Protein AF-A0A7S1B004-F1 (afdb_monomer_lite)

Structure (mmCIF, N/CA/C/O backbone):
data_AF-A0A7S1B004-F1
#
_entry.id   AF-A0A7S1B004-F1
#
loop_
_atom_site.group_PDB
_atom_site.id
_atom_site.type_symbol
_atom_site.label_atom_id
_atom_site.label_alt_id
_atom_site.label_comp_id
_atom_site.label_asym_id
_atom_site.label_entity_id
_atom_site.label_seq_id
_atom_site.pdbx_PDB_ins_code
_atom_site.Cartn_x
_atom_site.Cartn_y
_atom_site.Cartn_z
_atom_site.occupancy
_atom_site.B_iso_or_equiv
_atom_site.auth_seq_id
_atom_site.auth_comp_id
_atom_site.auth_asym_id
_atom_site.auth_atom_id
_atom_site.pdbx_PDB_model_num
ATOM 1 N N . MET A 1 1 ? 10.774 4.608 25.530 1.00 56.19 1 MET A N 1
ATOM 2 C CA . MET A 1 1 ? 10.437 3.894 24.285 1.00 56.19 1 MET A CA 1
ATOM 3 C C . MET A 1 1 ? 9.063 4.377 23.864 1.00 56.19 1 MET A C 1
ATOM 5 O O . MET A 1 1 ? 8.137 4.218 24.648 1.00 56.19 1 MET A O 1
ATOM 9 N N . TYR A 1 2 ? 8.956 5.070 22.732 1.00 72.31 2 TYR A N 1
ATOM 10 C CA . TYR A 1 2 ? 7.667 5.492 22.181 1.00 72.31 2 TYR A CA 1
ATOM 11 C C . TYR A 1 2 ? 7.219 4.395 21.221 1.00 72.31 2 TYR A C 1
ATOM 13 O O . TYR A 1 2 ? 7.900 4.170 20.230 1.00 72.31 2 TYR A O 1
ATOM 21 N N . MET A 1 3 ? 6.150 3.681 21.570 1.00 83.50 3 MET A N 1
ATOM 22 C CA . MET A 1 3 ? 5.529 2.699 20.683 1.00 83.50 3 MET A CA 1
ATOM 23 C C . MET A 1 3 ? 4.481 3.427 19.843 1.00 83.50 3 MET A C 1
ATOM 25 O O . MET A 1 3 ? 3.607 4.103 20.402 1.00 83.50 3 MET A O 1
ATOM 29 N N . ALA A 1 4 ? 4.598 3.343 18.523 1.00 91.06 4 ALA A N 1
ATOM 30 C CA . ALA A 1 4 ? 3.637 3.953 17.613 1.00 91.06 4 ALA A CA 1
ATOM 31 C C . ALA A 1 4 ? 2.336 3.140 17.597 1.00 91.06 4 ALA A C 1
ATOM 33 O O . ALA A 1 4 ? 2.327 1.945 17.883 1.00 91.06 4 ALA A O 1
ATOM 34 N N . VAL A 1 5 ? 1.218 3.787 17.275 1.00 92.12 5 VAL A N 1
ATOM 35 C CA . VAL A 1 5 ? -0.088 3.112 17.262 1.00 92.12 5 VAL A CA 1
ATOM 36 C C . VAL A 1 5 ? -0.140 2.032 16.176 1.00 92.12 5 VAL A C 1
ATOM 38 O O . VAL A 1 5 ? -0.746 0.983 16.385 1.00 92.12 5 VAL A O 1
ATOM 41 N N . GLU A 1 6 ? 0.570 2.233 15.058 1.00 93.00 6 GLU A N 1
ATOM 42 C CA . GLU A 1 6 ? 0.761 1.223 14.012 1.00 93.00 6 GLU A CA 1
ATOM 43 C C . GLU A 1 6 ? 1.332 -0.088 14.571 1.00 93.00 6 GLU A C 1
ATOM 45 O O . GLU A 1 6 ? 0.865 -1.164 14.201 1.00 93.00 6 GLU A O 1
ATOM 50 N N . GLU A 1 7 ? 2.295 -0.006 15.496 1.00 93.38 7 GLU A N 1
ATOM 51 C CA . GLU A 1 7 ? 2.986 -1.169 16.071 1.00 93.38 7 GLU A CA 1
ATOM 52 C C . GLU A 1 7 ? 2.073 -2.029 16.954 1.00 93.38 7 GLU A C 1
ATOM 54 O O . GLU A 1 7 ? 2.428 -3.157 17.291 1.00 93.38 7 GLU A O 1
ATOM 59 N N . VAL A 1 8 ? 0.890 -1.520 17.310 1.00 95.88 8 VAL A N 1
ATOM 60 C CA . VAL A 1 8 ? -0.128 -2.256 18.070 1.00 95.88 8 VAL A CA 1
ATOM 61 C C . VAL A 1 8 ? -1.301 -2.661 17.190 1.00 95.88 8 VAL A C 1
ATOM 63 O O . VAL A 1 8 ? -1.758 -3.802 17.267 1.00 95.88 8 VAL A O 1
ATOM 66 N N . LEU A 1 9 ? -1.776 -1.758 16.329 1.00 96.56 9 LEU A N 1
ATOM 67 C CA . LEU A 1 9 ? -2.915 -2.045 15.461 1.00 96.56 9 LEU A CA 1
ATOM 68 C C . LEU A 1 9 ? -2.578 -3.090 14.401 1.00 96.56 9 LEU A C 1
ATOM 70 O O . LEU A 1 9 ? -3.427 -3.923 14.102 1.00 96.56 9 LEU A O 1
ATOM 74 N N . GLU A 1 10 ? -1.360 -3.093 13.851 1.00 96.56 10 GLU A N 1
ATOM 75 C CA . GLU A 1 10 ? -1.002 -4.083 12.837 1.00 96.56 10 GLU A CA 1
ATOM 76 C C . GLU A 1 10 ? -1.021 -5.518 13.378 1.00 96.56 10 GLU A C 1
ATOM 78 O O . GLU A 1 10 ? -1.773 -6.330 12.833 1.00 96.56 10 GLU A O 1
ATOM 83 N N . PRO A 1 11 ? -0.314 -5.851 14.475 1.00 97.12 11 PRO A N 1
ATOM 84 C CA . PRO A 1 11 ? -0.398 -7.186 15.057 1.00 97.12 11 PRO A CA 1
ATOM 85 C C . PRO A 1 11 ? -1.818 -7.585 15.469 1.00 97.12 11 PRO A C 1
ATOM 87 O O . PRO A 1 11 ? -2.188 -8.741 15.283 1.00 97.12 11 PRO A O 1
ATOM 90 N N . ALA A 1 12 ? -2.618 -6.649 15.995 1.00 97.69 12 ALA A N 1
ATOM 91 C CA . ALA A 1 12 ? -3.995 -6.920 16.407 1.00 97.69 12 ALA A CA 1
ATOM 92 C C . ALA A 1 12 ? -4.919 -7.212 15.213 1.00 97.69 12 ALA A C 1
ATOM 94 O O . ALA A 1 12 ? -5.720 -8.140 15.250 1.00 97.69 12 ALA A O 1
ATOM 95 N N . VAL A 1 13 ? -4.790 -6.472 14.109 1.00 97.81 13 VAL A N 1
ATOM 96 C CA . VAL A 1 13 ? -5.560 -6.773 12.894 1.00 97.81 13 VAL A CA 1
ATOM 97 C C . VAL A 1 13 ? -5.127 -8.119 12.306 1.00 97.81 13 VAL A C 1
ATOM 99 O O . VAL A 1 13 ? -5.979 -8.910 11.910 1.00 97.81 13 VAL A O 1
ATOM 102 N N . LEU A 1 14 ? -3.826 -8.425 12.293 1.00 97.38 14 LEU A N 1
ATOM 103 C CA . LEU A 1 14 ? -3.318 -9.705 11.789 1.00 97.38 14 LEU A CA 1
ATOM 104 C C . LEU A 1 14 ? -3.754 -10.897 12.657 1.00 97.38 14 LEU A C 1
ATOM 106 O O . LEU A 1 14 ? -4.139 -11.929 12.112 1.00 97.38 14 LEU A O 1
ATOM 110 N N . SER A 1 15 ? -3.750 -10.769 13.989 1.00 97.44 15 SER A N 1
ATOM 111 C CA . SER A 1 15 ? -4.206 -11.838 14.895 1.00 97.44 15 SER A CA 1
ATOM 112 C C . SER A 1 15 ? -5.696 -12.152 14.729 1.00 97.44 15 SER A C 1
ATOM 114 O O . SER A 1 15 ? -6.112 -13.293 14.933 1.00 97.44 15 SER A O 1
ATOM 116 N N . LEU A 1 16 ? -6.482 -11.162 14.299 1.00 97.38 16 LEU A N 1
ATOM 117 C CA . LEU A 1 16 ? -7.904 -11.285 13.985 1.00 97.38 16 LEU A CA 1
ATOM 118 C C . LEU A 1 16 ? -8.178 -11.774 12.547 1.00 97.38 16 LEU A C 1
ATOM 120 O O . LEU A 1 16 ? -9.338 -11.875 12.155 1.00 97.38 16 LEU A O 1
ATOM 124 N N . GLY A 1 17 ? -7.143 -12.110 11.765 1.00 97.12 17 GLY A N 1
ATOM 125 C CA . GLY A 1 17 ? -7.275 -12.623 10.392 1.00 97.12 17 GLY A CA 1
ATOM 126 C C . GLY A 1 17 ? -7.308 -11.546 9.304 1.00 97.12 17 GLY A C 1
ATOM 127 O O . GLY A 1 17 ? -7.690 -11.820 8.164 1.00 97.12 17 GLY A O 1
ATOM 128 N N . GLY A 1 18 ? -6.888 -10.325 9.641 1.00 97.12 18 GLY A N 1
ATOM 129 C CA . GLY A 1 18 ? -6.859 -9.163 8.756 1.00 97.12 18 GLY A CA 1
ATOM 130 C C . GLY A 1 18 ? -5.891 -9.245 7.576 1.00 97.12 18 GLY A C 1
ATOM 131 O O . GLY A 1 18 ? -5.851 -8.326 6.762 1.00 97.12 18 GLY A O 1
ATOM 132 N N . ASP A 1 19 ? -5.090 -10.306 7.479 1.00 95.81 19 ASP A N 1
ATOM 133 C CA . ASP A 1 19 ? -4.278 -10.645 6.306 1.00 95.81 19 ASP A CA 1
ATOM 134 C C . ASP A 1 19 ? -5.087 -11.355 5.208 1.00 95.81 19 ASP A C 1
ATOM 136 O O . ASP A 1 19 ? -4.672 -11.364 4.047 1.00 95.81 19 ASP A O 1
ATOM 140 N N . ARG A 1 20 ? -6.230 -11.955 5.566 1.00 94.56 20 ARG A N 1
ATOM 141 C CA . ARG A 1 20 ? -7.060 -12.782 4.674 1.00 94.56 20 ARG A CA 1
ATOM 142 C C . ARG A 1 20 ? -8.441 -12.196 4.439 1.00 94.56 20 ARG A C 1
ATOM 144 O O . ARG A 1 20 ? -8.943 -12.290 3.323 1.00 94.56 20 ARG A O 1
ATOM 151 N N . ASP A 1 21 ? -9.042 -11.615 5.472 1.00 97.25 21 ASP A N 1
ATOM 152 C CA . ASP A 1 21 ? -10.394 -11.062 5.422 1.00 97.25 21 ASP A CA 1
ATOM 153 C C . ASP A 1 21 ? -10.475 -9.739 6.197 1.00 97.25 21 ASP A C 1
ATOM 155 O O . ASP A 1 21 ? -9.523 -9.314 6.846 1.00 97.25 21 ASP A O 1
ATOM 159 N N . TYR A 1 22 ? -11.605 -9.050 6.103 1.00 98.00 22 TYR A N 1
ATOM 160 C CA . TYR A 1 22 ? -11.868 -7.844 6.868 1.00 98.00 22 TYR A CA 1
ATOM 161 C C . TYR A 1 22 ? -12.194 -8.151 8.328 1.00 98.00 22 TYR A C 1
ATOM 163 O O . TYR A 1 22 ? -13.019 -9.004 8.647 1.00 98.00 22 TYR A O 1
ATOM 171 N N . VAL A 1 23 ? -11.617 -7.344 9.212 1.00 98.00 23 VAL A N 1
ATOM 172 C CA . VAL A 1 23 ? -11.832 -7.362 10.657 1.00 98.00 23 VAL A CA 1
ATOM 173 C C . VAL A 1 23 ? -12.671 -6.153 11.047 1.00 98.00 23 VAL A C 1
ATOM 175 O O . VAL A 1 23 ? -12.382 -5.031 10.631 1.00 98.00 23 VAL A O 1
ATOM 178 N N . SER A 1 24 ? -13.719 -6.351 11.846 1.00 97.94 24 SER A N 1
ATOM 179 C CA . SER A 1 24 ? -14.547 -5.236 12.314 1.00 97.94 24 SER A CA 1
ATOM 180 C C . SER A 1 24 ? -13.781 -4.343 13.294 1.00 97.94 24 SER A C 1
ATOM 182 O O . SER A 1 24 ? -13.032 -4.827 14.145 1.00 97.94 24 SER A O 1
ATOM 184 N N . LEU A 1 25 ? -14.015 -3.029 13.233 1.00 97.00 25 LEU A N 1
ATOM 185 C CA . LEU A 1 25 ? -13.450 -2.096 14.211 1.00 97.00 25 LEU A CA 1
ATOM 186 C C . LEU A 1 25 ? -13.916 -2.427 15.635 1.00 97.00 25 LEU A C 1
ATOM 188 O O . LEU A 1 25 ? -13.141 -2.301 16.575 1.00 97.00 25 LEU A O 1
ATOM 192 N N . ALA A 1 26 ? -15.140 -2.940 15.794 1.00 96.88 26 ALA A N 1
ATOM 193 C CA . ALA A 1 26 ? -15.644 -3.406 17.084 1.00 96.88 26 ALA A CA 1
ATOM 194 C C . ALA A 1 26 ? -14.743 -4.491 17.702 1.00 96.88 26 ALA A C 1
ATOM 196 O O . ALA A 1 26 ? -14.392 -4.388 18.876 1.00 96.88 26 ALA A O 1
ATOM 197 N N . ALA A 1 27 ? -14.308 -5.484 16.915 1.00 97.31 27 ALA A N 1
ATOM 198 C CA . ALA A 1 27 ? -13.377 -6.511 17.386 1.00 97.31 27 ALA A CA 1
ATOM 199 C C . ALA A 1 27 ? -12.018 -5.912 17.785 1.00 97.31 27 ALA A C 1
ATOM 201 O O . ALA A 1 27 ? -11.446 -6.299 18.799 1.00 97.31 27 ALA A O 1
ATOM 202 N N . LEU A 1 28 ? -11.538 -4.918 17.034 1.00 96.19 28 LEU A N 1
ATOM 203 C CA . LEU A 1 28 ? -10.272 -4.244 17.316 1.00 96.19 28 LEU A CA 1
ATOM 204 C C . LEU A 1 28 ? -10.321 -3.420 18.614 1.00 96.19 28 LEU A C 1
ATOM 206 O O . LEU A 1 28 ? -9.355 -3.399 19.369 1.00 96.19 28 LEU A O 1
ATOM 210 N N . THR A 1 29 ? -11.456 -2.778 18.911 1.00 96.12 29 THR A N 1
ATOM 211 C CA . THR A 1 29 ? -11.628 -1.973 20.138 1.00 96.12 29 THR A CA 1
ATOM 212 C C . THR A 1 29 ? -11.679 -2.798 21.421 1.00 96.12 29 THR A C 1
ATOM 214 O O . THR A 1 29 ? -11.452 -2.250 22.496 1.00 96.12 29 THR A O 1
ATOM 217 N N . VAL A 1 30 ? -11.968 -4.098 21.324 1.00 96.75 30 VAL A N 1
ATOM 218 C CA . VAL A 1 30 ? -11.973 -5.021 22.470 1.00 96.75 30 VAL A CA 1
ATOM 219 C C . VAL A 1 30 ? -10.730 -5.907 22.519 1.00 96.75 30 VAL A C 1
ATOM 221 O O . VAL A 1 30 ? -10.597 -6.711 23.441 1.00 96.75 30 VAL A O 1
ATOM 224 N N . ASP A 1 31 ? -9.807 -5.764 21.562 1.00 97.62 31 ASP A N 1
ATOM 225 C CA . ASP A 1 31 ? -8.524 -6.457 21.612 1.00 97.62 31 ASP A CA 1
ATOM 226 C C . ASP A 1 31 ? -7.726 -5.999 22.842 1.00 97.62 31 ASP A C 1
ATOM 228 O O . ASP A 1 31 ? -7.573 -4.803 23.117 1.00 97.62 31 ASP A O 1
ATOM 232 N N . THR A 1 32 ? -7.208 -6.969 23.598 1.00 96.69 32 THR A N 1
ATOM 233 C CA . THR A 1 32 ? -6.507 -6.722 24.862 1.00 96.69 32 THR A CA 1
ATOM 234 C C . THR A 1 32 ? -5.264 -5.857 24.665 1.00 96.69 32 THR A C 1
ATOM 236 O O . THR A 1 32 ? -5.003 -4.974 25.482 1.00 96.69 32 THR A O 1
ATOM 239 N N . ASN A 1 33 ? -4.498 -6.068 23.591 1.00 95.81 33 ASN A N 1
ATOM 240 C CA . ASN A 1 33 ? -3.264 -5.319 23.354 1.00 95.81 33 ASN A CA 1
ATOM 241 C C . ASN A 1 33 ? -3.571 -3.877 22.953 1.00 95.81 33 ASN A C 1
ATOM 243 O O . ASN A 1 33 ? -2.927 -2.955 23.457 1.00 95.81 33 ASN A O 1
ATOM 247 N N . VAL A 1 34 ? -4.595 -3.672 22.118 1.00 96.75 34 VAL A N 1
ATOM 248 C CA . VAL A 1 34 ? -5.076 -2.330 21.762 1.00 96.75 34 VAL A CA 1
ATOM 249 C C . VAL A 1 34 ? -5.565 -1.601 23.016 1.00 96.75 34 VAL A C 1
ATOM 251 O O . VAL A 1 34 ? -5.102 -0.498 23.305 1.00 96.75 34 VAL A O 1
ATOM 254 N N . CYS A 1 35 ? -6.411 -2.235 23.835 1.00 96.44 35 CYS A N 1
ATOM 255 C CA . CYS A 1 35 ? -6.880 -1.665 25.102 1.00 96.44 35 CYS A CA 1
ATOM 256 C C . CYS A 1 35 ? -5.725 -1.245 26.022 1.00 96.44 35 CYS A C 1
ATOM 258 O O . CYS A 1 35 ? -5.687 -0.106 26.498 1.00 96.44 35 CYS A O 1
ATOM 260 N N . LEU A 1 36 ? -4.765 -2.147 26.253 1.00 95.69 36 LEU A N 1
ATOM 261 C CA . LEU A 1 36 ? -3.616 -1.886 27.120 1.00 95.69 36 LEU A CA 1
ATOM 262 C C . LEU A 1 36 ? -2.723 -0.769 26.574 1.00 95.69 36 LEU A C 1
ATOM 264 O O . LEU A 1 36 ? -2.199 0.018 27.362 1.00 95.69 36 LEU A O 1
ATOM 268 N N . TYR A 1 37 ? -2.565 -0.657 25.255 1.00 95.88 37 TYR A N 1
ATOM 269 C CA . TYR A 1 37 ? -1.806 0.428 24.637 1.00 95.88 37 TYR A CA 1
ATOM 270 C C . TYR A 1 37 ? -2.445 1.796 24.900 1.00 95.88 37 TYR A C 1
ATOM 272 O O . TYR A 1 37 ? -1.777 2.710 25.392 1.00 95.88 37 TYR A O 1
ATOM 280 N N . P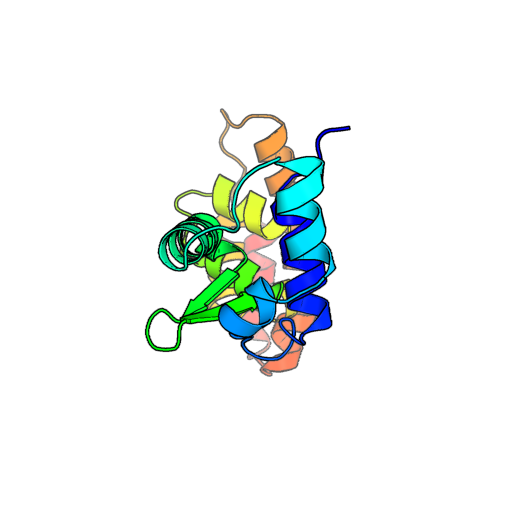HE A 1 38 ? -3.750 1.935 24.653 1.00 96.06 38 PHE A N 1
ATOM 281 C CA . PHE A 1 38 ? -4.456 3.196 24.895 1.00 96.06 38 PHE A CA 1
ATOM 282 C C . PHE A 1 38 ? -4.423 3.599 26.374 1.00 96.06 38 PHE A C 1
ATOM 284 O O . PHE A 1 38 ? -4.127 4.753 26.700 1.00 96.06 38 PHE A O 1
ATOM 291 N N . GLN A 1 39 ? -4.640 2.635 27.271 1.00 95.38 39 GLN A N 1
ATOM 292 C CA . GLN A 1 39 ? -4.669 2.875 28.714 1.00 95.38 39 GLN A CA 1
ATOM 293 C C . GLN A 1 39 ? -3.282 3.182 29.294 1.00 95.38 39 GLN A C 1
ATOM 295 O O . GLN A 1 39 ? -3.129 4.150 30.039 1.00 95.38 39 GLN A O 1
ATOM 300 N N . ASN A 1 40 ? -2.264 2.387 28.952 1.00 94.69 40 ASN A N 1
ATOM 301 C CA . ASN A 1 40 ? -0.969 2.438 29.635 1.00 94.69 40 ASN A CA 1
ATOM 302 C C . ASN A 1 40 ? 0.072 3.286 28.900 1.00 94.69 40 ASN A C 1
ATOM 304 O O . ASN A 1 40 ? 0.887 3.941 29.553 1.00 94.69 40 ASN A O 1
ATOM 308 N N . VAL A 1 41 ? 0.057 3.279 27.562 1.00 93.12 41 VAL A N 1
ATOM 309 C CA . VAL A 1 41 ? 1.047 3.995 26.742 1.00 93.12 41 VAL A CA 1
ATOM 310 C C . VAL A 1 41 ? 0.546 5.392 26.405 1.00 93.12 41 VAL A C 1
ATOM 312 O O . VAL A 1 41 ? 1.208 6.373 26.743 1.00 93.12 41 VAL A O 1
ATOM 315 N N . LEU A 1 42 ? -0.636 5.505 25.791 1.00 92.94 42 LEU A N 1
ATOM 316 C CA . LEU A 1 42 ? -1.193 6.812 25.424 1.00 92.94 42 LEU A CA 1
ATOM 317 C C . LEU A 1 42 ? -1.830 7.548 26.606 1.00 92.94 42 LEU A C 1
ATOM 319 O O . LEU A 1 42 ? -1.951 8.772 26.547 1.00 92.94 42 LEU A O 1
ATOM 323 N N . LYS A 1 43 ? -2.229 6.823 27.662 1.00 94.44 43 LYS A N 1
ATOM 324 C CA . LYS A 1 43 ? -2.988 7.351 28.810 1.00 94.44 43 LYS A CA 1
ATOM 325 C C . LYS A 1 43 ? -4.217 8.150 28.366 1.00 94.44 43 LYS A C 1
ATOM 327 O O . LYS A 1 43 ? -4.518 9.213 28.911 1.00 94.44 43 LYS A O 1
ATOM 332 N N . LYS A 1 44 ? -4.902 7.652 27.337 1.00 94.44 44 LYS A N 1
ATOM 333 C CA . LYS A 1 44 ? -6.088 8.264 26.730 1.00 94.44 44 LYS A CA 1
ATOM 334 C C . LYS A 1 44 ? -7.222 7.251 26.670 1.00 94.44 44 LYS A C 1
ATOM 336 O O . LYS A 1 44 ? -6.998 6.044 26.737 1.00 94.44 44 LYS A O 1
ATOM 341 N N . ALA A 1 45 ? -8.443 7.762 26.537 1.00 94.88 45 ALA A N 1
ATOM 342 C CA . ALA A 1 45 ? -9.577 6.922 26.183 1.00 94.88 45 ALA A CA 1
ATOM 343 C C . ALA A 1 45 ? -9.316 6.222 24.840 1.00 94.88 45 ALA A C 1
ATOM 345 O O . ALA A 1 45 ? -8.566 6.737 24.004 1.00 94.88 45 ALA A O 1
ATOM 346 N N . MET A 1 46 ? -9.944 5.058 24.655 1.00 96.81 46 MET A N 1
ATOM 347 C CA . MET A 1 46 ? -9.987 4.396 23.355 1.00 96.81 46 MET A CA 1
ATOM 348 C C . MET A 1 46 ? -10.521 5.380 22.313 1.00 96.81 46 MET A C 1
ATOM 350 O O . MET A 1 46 ? -11.442 6.148 22.597 1.00 96.81 46 MET A O 1
ATOM 354 N N . TRP A 1 47 ? -9.925 5.349 21.128 1.00 96.94 47 TRP A N 1
ATOM 355 C CA . TRP A 1 47 ? -10.405 6.101 19.978 1.00 96.94 47 TRP A CA 1
ATOM 356 C C . TRP A 1 47 ? -11.879 5.832 19.689 1.00 96.94 47 TRP A C 1
ATOM 358 O O . TRP A 1 47 ? -12.359 4.703 19.827 1.00 96.94 47 TRP A O 1
ATOM 368 N N . ALA A 1 48 ? -12.584 6.882 19.271 1.00 95.75 48 ALA A N 1
ATOM 369 C CA . ALA A 1 48 ? -13.925 6.731 18.738 1.00 95.75 48 ALA A CA 1
ATOM 370 C C . ALA A 1 48 ? -13.856 6.063 17.347 1.00 95.75 48 ALA A C 1
ATOM 372 O O . ALA A 1 48 ? -12.793 6.066 16.712 1.00 95.75 48 ALA A O 1
ATOM 373 N N . PRO A 1 49 ? -14.954 5.476 16.840 1.00 94.06 49 PRO A N 1
ATOM 374 C CA . PRO A 1 49 ? -14.972 4.876 15.504 1.00 94.06 49 PRO A CA 1
ATOM 375 C C . PRO A 1 49 ? -14.455 5.811 14.395 1.00 94.06 49 PRO A C 1
ATOM 377 O O . PRO A 1 49 ? -13.759 5.362 13.485 1.00 94.06 49 PRO A O 1
ATOM 380 N N . GLU A 1 50 ? -14.720 7.113 14.502 1.00 96.25 50 GLU A N 1
ATOM 381 C CA . GLU A 1 50 ? -14.310 8.143 13.539 1.00 96.25 50 GLU A CA 1
ATOM 382 C C . GLU A 1 50 ? -12.787 8.374 13.536 1.00 96.25 50 GLU A C 1
ATOM 384 O O . GLU A 1 50 ? -12.188 8.641 12.488 1.00 96.25 50 GLU A O 1
ATOM 389 N N . ASP A 1 51 ? -12.139 8.227 14.695 1.00 97.06 51 ASP A N 1
ATOM 390 C CA . ASP A 1 51 ? -10.683 8.324 14.821 1.00 97.06 51 ASP A CA 1
ATOM 391 C C . ASP A 1 51 ? -10.007 7.120 14.143 1.00 97.06 51 ASP A C 1
ATOM 393 O O . ASP A 1 51 ? -9.038 7.283 13.397 1.00 97.06 51 ASP A O 1
ATOM 397 N N . PHE A 1 52 ? -10.553 5.910 14.337 1.00 96.81 52 PHE A N 1
ATOM 398 C CA . PHE A 1 52 ? -10.088 4.706 13.637 1.00 96.81 52 PHE A CA 1
ATOM 399 C C . PHE A 1 52 ? -10.269 4.826 12.125 1.00 96.81 52 PHE A C 1
ATOM 401 O O . PHE A 1 52 ? -9.345 4.518 11.371 1.00 96.81 52 PHE A O 1
ATOM 408 N N . GLN A 1 53 ? -11.430 5.307 11.677 1.00 96.00 53 GLN A N 1
ATOM 409 C CA . GLN A 1 53 ? -11.680 5.583 10.266 1.00 96.00 53 GLN A CA 1
ATOM 410 C C . GLN A 1 53 ? -10.614 6.524 9.696 1.00 96.00 53 GLN A C 1
ATOM 412 O O . GLN A 1 53 ? -9.936 6.173 8.731 1.00 96.00 53 GLN A O 1
ATOM 417 N N . THR A 1 54 ? -10.406 7.678 10.334 1.00 97.44 54 THR A N 1
ATOM 418 C CA . THR A 1 54 ? -9.420 8.676 9.894 1.00 97.44 54 THR A CA 1
ATOM 419 C C . THR A 1 54 ? -8.011 8.076 9.831 1.00 97.44 54 THR A C 1
ATOM 421 O O . THR A 1 54 ? -7.253 8.309 8.880 1.00 97.44 54 THR A O 1
ATOM 424 N N . PHE A 1 55 ? -7.649 7.256 10.821 1.00 97.19 55 PHE A N 1
ATOM 425 C CA . PHE A 1 55 ? -6.362 6.570 10.865 1.00 97.19 55 PHE A CA 1
ATOM 426 C C . PHE A 1 55 ? -6.156 5.615 9.678 1.00 97.19 55 PHE A C 1
ATOM 428 O O . PHE A 1 55 ? -5.096 5.658 9.043 1.00 97.19 55 PHE A O 1
ATOM 435 N N . PHE A 1 56 ? -7.144 4.774 9.361 1.00 97.56 56 PHE A N 1
ATOM 436 C CA . PHE A 1 56 ? -7.019 3.789 8.285 1.00 97.56 56 PHE A CA 1
ATOM 437 C C . PHE A 1 56 ? -7.162 4.411 6.892 1.00 97.56 56 PHE A C 1
ATOM 439 O O . PHE A 1 56 ? -6.407 4.054 5.987 1.00 97.56 56 PHE A O 1
ATOM 446 N N . GLU A 1 57 ? -8.055 5.386 6.714 1.00 95.56 57 GLU A N 1
ATOM 447 C CA . GLU A 1 57 ? -8.232 6.096 5.440 1.00 95.56 57 GLU A CA 1
ATOM 448 C C . GLU A 1 57 ? -6.982 6.891 5.047 1.00 95.56 57 GLU A C 1
ATOM 450 O O . GLU A 1 57 ? -6.535 6.828 3.895 1.00 95.56 57 GLU A O 1
ATOM 455 N N . SER A 1 58 ? -6.353 7.571 6.013 1.00 95.69 58 SER A N 1
ATOM 456 C CA . SER A 1 58 ? -5.096 8.298 5.777 1.00 95.69 58 SER A CA 1
ATOM 457 C C . SER A 1 58 ? -3.928 7.384 5.381 1.00 95.69 58 SER A C 1
ATOM 459 O O . SER A 1 58 ? -2.936 7.864 4.837 1.00 95.69 58 SER A O 1
ATOM 461 N N . ARG A 1 59 ? -4.054 6.064 5.584 1.00 95.00 59 ARG A N 1
ATOM 462 C CA . ARG A 1 59 ? -3.053 5.039 5.236 1.00 95.00 59 ARG A CA 1
ATOM 463 C C . ARG A 1 59 ? -3.590 4.016 4.233 1.00 95.00 59 ARG A C 1
ATOM 465 O O . ARG A 1 59 ? -3.230 2.839 4.269 1.00 95.00 59 ARG A O 1
ATOM 472 N N . SER A 1 60 ? -4.411 4.473 3.290 1.00 93.94 60 SER A N 1
ATOM 473 C CA . SER A 1 60 ? -5.006 3.650 2.221 1.00 93.94 60 SER A CA 1
ATOM 474 C C . SER A 1 60 ? -4.000 2.912 1.319 1.00 93.94 60 SER A C 1
ATOM 476 O O . SER A 1 60 ? -4.383 2.044 0.533 1.00 93.94 60 SER A O 1
ATOM 478 N N . HIS A 1 61 ? -2.702 3.238 1.394 1.00 91.19 61 HIS A N 1
ATOM 479 C CA . HIS A 1 61 ? -1.651 2.468 0.725 1.00 91.19 61 HIS A CA 1
ATOM 480 C C . HIS A 1 61 ? -1.405 1.111 1.378 1.00 91.19 61 HIS A C 1
ATOM 482 O O . HIS A 1 61 ? -1.107 0.157 0.670 1.0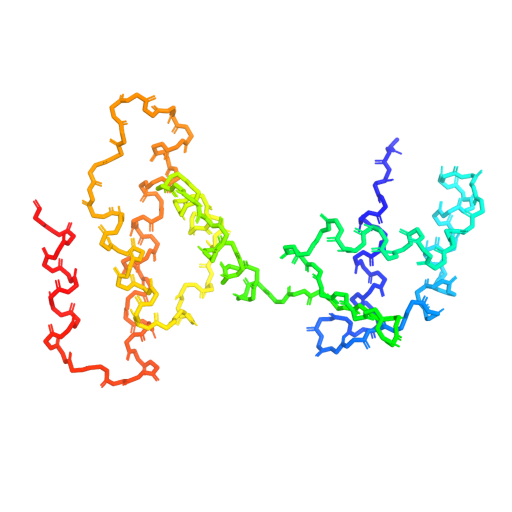0 91.19 61 HIS A O 1
ATOM 488 N N . GLU A 1 62 ? -1.556 1.025 2.696 1.00 94.56 62 GLU A N 1
ATOM 489 C CA . GLU A 1 62 ? -1.314 -0.175 3.500 1.00 94.56 62 GLU A CA 1
ATOM 490 C C . GLU A 1 62 ? -2.599 -0.872 3.930 1.00 94.56 62 GLU A C 1
ATOM 492 O O . GLU A 1 62 ? -2.627 -2.096 4.064 1.00 94.56 62 GLU A O 1
ATOM 497 N N . TRP A 1 63 ? -3.649 -0.092 4.152 1.00 97.00 63 TRP A N 1
ATOM 498 C CA . TRP A 1 63 ? -4.902 -0.554 4.721 1.00 97.00 63 TRP A CA 1
ATOM 499 C C . TRP A 1 63 ? -6.022 -0.465 3.700 1.00 97.00 63 TRP A C 1
ATOM 501 O O . TRP A 1 63 ? -6.042 0.401 2.822 1.00 97.00 63 TRP A O 1
ATOM 511 N N . ASP A 1 64 ? -6.956 -1.397 3.801 1.00 97.25 64 ASP A N 1
ATOM 512 C CA . ASP A 1 64 ? -8.202 -1.348 3.060 1.00 97.25 64 ASP A CA 1
ATOM 513 C C . ASP A 1 64 ? -9.345 -1.213 4.057 1.00 97.25 64 ASP A C 1
ATOM 515 O O . ASP A 1 64 ? -9.666 -2.163 4.772 1.00 97.25 64 ASP A O 1
ATOM 519 N N . TYR A 1 65 ? -9.888 -0.001 4.153 1.00 97.88 65 TYR A N 1
ATOM 520 C CA . TYR A 1 65 ? -10.971 0.339 5.063 1.00 97.88 65 TYR A CA 1
ATOM 521 C C . TYR A 1 65 ? -12.301 0.351 4.312 1.00 97.88 65 TYR A C 1
ATOM 523 O O . TYR A 1 65 ? -12.429 0.995 3.272 1.00 97.88 65 TYR A O 1
ATOM 531 N N . ASP A 1 66 ? -13.286 -0.361 4.851 1.00 97.69 66 ASP A N 1
ATOM 532 C CA . ASP A 1 66 ? -14.655 -0.400 4.352 1.00 97.69 66 ASP A CA 1
ATOM 533 C C . ASP A 1 66 ? -15.552 0.435 5.285 1.00 97.69 66 ASP A C 1
ATOM 535 O O . ASP A 1 66 ? -15.940 -0.047 6.359 1.00 97.69 66 ASP A O 1
ATOM 539 N N . PRO A 1 67 ? -15.893 1.680 4.892 1.00 96.56 67 PRO A N 1
ATOM 540 C CA . PRO A 1 67 ? -16.679 2.585 5.724 1.00 96.56 67 PRO A CA 1
ATOM 541 C C . PRO A 1 67 ? -18.128 2.125 5.907 1.00 96.56 67 PRO A C 1
ATOM 543 O O . PRO A 1 67 ? -18.757 2.507 6.888 1.00 96.56 67 PRO A O 1
ATOM 546 N N . GLN A 1 68 ? -18.677 1.304 5.003 1.00 97.31 68 GLN A N 1
ATOM 547 C CA . GLN A 1 68 ? -20.072 0.855 5.100 1.00 97.31 68 GLN A CA 1
ATOM 548 C C . GLN A 1 68 ? -20.266 -0.150 6.234 1.00 97.31 68 GLN A C 1
ATOM 550 O O . GLN A 1 68 ? -21.311 -0.166 6.881 1.00 97.31 68 GLN A O 1
ATOM 555 N N . HIS A 1 69 ? -19.252 -0.979 6.476 1.00 97.44 69 HIS A N 1
ATOM 556 C CA . HIS A 1 69 ? -19.302 -2.050 7.470 1.00 97.44 69 HIS A CA 1
ATOM 557 C C . HIS A 1 69 ? -18.368 -1.806 8.663 1.00 97.44 69 HIS A C 1
ATOM 559 O O . HIS A 1 69 ? -18.246 -2.686 9.513 1.00 97.44 69 HIS A O 1
ATOM 565 N N . ALA A 1 70 ? -17.700 -0.645 8.719 1.00 97.25 70 ALA A N 1
ATOM 566 C CA . ALA A 1 70 ? -16.717 -0.283 9.741 1.00 97.25 70 ALA A CA 1
ATOM 567 C C . ALA A 1 70 ? -15.708 -1.416 9.993 1.00 97.25 70 ALA A C 1
ATOM 569 O O . ALA A 1 70 ? -15.572 -1.937 11.105 1.00 97.25 70 ALA A O 1
ATOM 570 N N . ARG A 1 71 ? -15.032 -1.848 8.926 1.00 98.12 71 ARG A N 1
ATOM 571 C CA . ARG A 1 71 ? -14.086 -2.970 8.961 1.00 98.12 71 ARG A CA 1
ATOM 572 C C . ARG A 1 71 ? -12.837 -2.669 8.150 1.00 98.12 71 ARG A C 1
ATOM 574 O O . ARG A 1 71 ? -12.861 -1.855 7.231 1.00 98.12 71 ARG A O 1
ATOM 581 N N . VAL A 1 72 ? -11.741 -3.327 8.493 1.00 98.25 72 VAL A N 1
ATOM 582 C CA . VAL A 1 72 ? -10.421 -3.076 7.918 1.00 98.25 72 VAL A CA 1
ATOM 583 C C . VAL A 1 72 ? -9.675 -4.379 7.668 1.00 98.25 72 VAL A C 1
ATOM 585 O O . VAL A 1 72 ? -9.823 -5.340 8.417 1.00 98.25 72 VAL A O 1
ATOM 588 N N . ARG A 1 73 ? -8.841 -4.408 6.631 1.00 97.94 73 ARG A N 1
ATOM 589 C CA . ARG A 1 73 ? -7.832 -5.455 6.424 1.00 97.94 73 ARG A CA 1
ATOM 590 C C . ARG A 1 73 ? -6.498 -4.846 6.019 1.00 97.94 73 ARG A 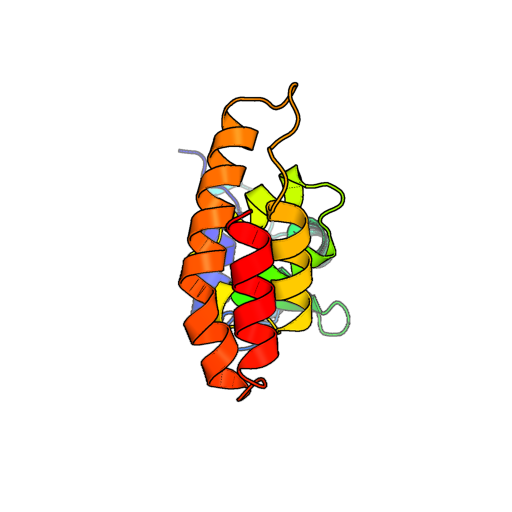C 1
ATOM 592 O O . ARG A 1 73 ? -6.456 -3.748 5.453 1.00 97.94 73 ARG A O 1
ATOM 599 N N . LYS A 1 74 ? -5.404 -5.569 6.259 1.00 97.38 74 LYS A N 1
ATOM 600 C CA . LYS A 1 74 ? -4.100 -5.210 5.698 1.00 97.38 74 LYS A CA 1
ATOM 601 C C . LYS A 1 74 ? -4.108 -5.581 4.217 1.00 97.38 74 LYS A C 1
ATOM 603 O O . LYS A 1 74 ? -4.451 -6.700 3.840 1.00 97.38 74 LYS A O 1
ATOM 608 N N . ARG A 1 75 ? -3.722 -4.643 3.353 1.00 96.44 75 ARG A N 1
ATOM 609 C CA . ARG A 1 75 ? -3.522 -4.934 1.929 1.00 96.44 75 ARG A CA 1
ATOM 610 C C . ARG A 1 75 ? -2.343 -5.882 1.782 1.00 96.44 75 ARG A C 1
ATOM 612 O O . ARG A 1 75 ? -1.292 -5.662 2.386 1.00 96.44 75 ARG A O 1
ATOM 619 N N . SER A 1 76 ? -2.483 -6.888 0.928 1.00 95.06 76 SER A N 1
ATOM 620 C CA . SER A 1 76 ? -1.356 -7.740 0.551 1.00 95.06 76 SER A CA 1
ATOM 621 C C . SER A 1 76 ? -0.258 -6.905 -0.113 1.00 95.06 76 SER A C 1
ATOM 623 O O . SER A 1 76 ? -0.536 -5.886 -0.749 1.00 95.06 76 SER A O 1
ATOM 625 N N . ARG A 1 77 ? 1.003 -7.346 -0.039 1.00 93.94 77 ARG A N 1
ATOM 626 C CA . ARG A 1 77 ? 2.116 -6.640 -0.698 1.00 93.94 77 ARG A CA 1
ATOM 627 C C . ARG A 1 77 ? 1.865 -6.416 -2.195 1.00 93.94 77 ARG A C 1
ATOM 629 O O . ARG A 1 77 ? 2.184 -5.353 -2.720 1.00 93.94 77 ARG A O 1
ATOM 636 N N . ARG A 1 78 ? 1.210 -7.371 -2.866 1.00 93.69 78 ARG A N 1
ATOM 637 C CA . ARG A 1 78 ? 0.783 -7.245 -4.269 1.00 93.69 78 ARG A CA 1
ATOM 638 C C . ARG A 1 78 ? -0.173 -6.068 -4.479 1.00 93.69 78 ARG A C 1
ATOM 640 O O . ARG A 1 78 ? -0.007 -5.303 -5.425 1.00 93.69 78 ARG A O 1
ATOM 647 N N . GLU A 1 79 ? -1.180 -5.923 -3.622 1.00 94.44 79 GLU A N 1
ATOM 648 C CA . GLU A 1 79 ? -2.130 -4.806 -3.687 1.00 94.44 79 GLU A CA 1
ATOM 649 C C . GLU A 1 79 ? -1.465 -3.470 -3.358 1.00 94.44 79 GLU A C 1
ATOM 651 O O . GLU A 1 79 ? -1.775 -2.466 -4.001 1.00 94.44 79 GLU A O 1
ATOM 656 N N . GLN A 1 80 ? -0.536 -3.462 -2.396 1.00 95.06 80 GLN A N 1
ATOM 657 C CA . GLN A 1 80 ? 0.261 -2.283 -2.056 1.00 95.06 80 GLN A CA 1
ATOM 658 C C . GLN A 1 80 ? 1.082 -1.827 -3.269 1.00 95.06 80 GLN A C 1
ATOM 660 O O . GLN A 1 80 ? 0.968 -0.671 -3.670 1.00 95.06 80 GLN A O 1
ATOM 665 N N . LEU A 1 81 ? 1.821 -2.737 -3.921 1.00 95.69 81 LEU A N 1
ATOM 666 C CA . LEU A 1 81 ? 2.595 -2.434 -5.129 1.00 95.69 81 LEU A CA 1
ATOM 667 C C . LEU A 1 81 ? 1.702 -1.878 -6.246 1.00 95.69 81 LEU A C 1
ATOM 669 O O . LEU A 1 81 ? 1.997 -0.819 -6.796 1.00 95.69 81 LEU A O 1
ATOM 673 N N . LYS A 1 82 ? 0.578 -2.541 -6.549 1.00 93.12 82 LYS A N 1
ATOM 674 C CA . LYS A 1 82 ? -0.373 -2.061 -7.568 1.00 93.12 82 LYS A CA 1
ATOM 675 C C . LYS A 1 82 ? -0.915 -0.667 -7.244 1.00 93.12 82 LYS A C 1
ATOM 677 O O . LYS A 1 82 ? -1.011 0.180 -8.130 1.00 93.12 82 LYS A O 1
ATOM 682 N N . SER A 1 83 ? -1.256 -0.411 -5.981 1.00 92.50 83 SER A N 1
ATOM 683 C CA . SER A 1 83 ? -1.731 0.900 -5.523 1.00 92.50 83 SER A CA 1
ATOM 684 C C . SER A 1 83 ? -0.646 1.977 -5.633 1.00 92.50 83 SER A C 1
ATOM 686 O O . SER A 1 83 ? -0.929 3.104 -6.045 1.00 92.50 83 SER A O 1
ATOM 688 N N . SER A 1 84 ? 0.603 1.639 -5.306 1.00 94.75 84 SER A N 1
ATOM 689 C CA . SER A 1 84 ? 1.754 2.533 -5.457 1.00 94.75 84 SER A CA 1
ATOM 690 C C . SER A 1 84 ? 2.019 2.869 -6.922 1.00 94.75 84 SER A C 1
ATOM 692 O O . SER A 1 84 ? 2.059 4.048 -7.256 1.00 94.75 84 SER A O 1
ATOM 694 N N . LEU A 1 85 ? 2.064 1.875 -7.815 1.00 95.44 85 LEU A N 1
ATOM 695 C CA . LEU A 1 85 ? 2.243 2.099 -9.256 1.00 95.44 85 LEU A CA 1
ATOM 696 C C . LEU A 1 85 ? 1.107 2.939 -9.861 1.00 95.44 85 LEU A C 1
ATOM 698 O O . LEU A 1 85 ? 1.362 3.855 -10.634 1.00 95.44 85 LEU A O 1
ATOM 702 N N . LYS A 1 86 ? -0.150 2.707 -9.459 1.00 93.44 86 LYS A N 1
ATOM 703 C CA . LYS A 1 86 ? -1.299 3.504 -9.930 1.00 93.44 86 LYS A CA 1
ATOM 704 C C . LYS A 1 86 ? -1.245 4.970 -9.472 1.00 93.44 86 LYS A C 1
ATOM 706 O O . LYS A 1 86 ? -1.789 5.861 -10.134 1.00 93.44 86 LYS A O 1
ATOM 711 N N . ARG A 1 87 ? -0.656 5.234 -8.304 1.00 92.25 87 ARG A N 1
ATOM 712 C CA . ARG A 1 87 ? -0.540 6.585 -7.729 1.00 92.25 87 ARG A CA 1
ATOM 713 C C . ARG A 1 87 ? 0.747 7.296 -8.109 1.00 92.25 87 ARG A C 1
ATOM 715 O O . ARG A 1 87 ? 0.775 8.514 -7.981 1.00 92.25 87 ARG A O 1
ATOM 722 N N . ALA A 1 88 ? 1.747 6.574 -8.600 1.00 95.62 88 ALA A N 1
ATOM 723 C CA . ALA A 1 88 ? 2.973 7.156 -9.109 1.00 95.62 88 ALA A CA 1
ATOM 724 C C . ALA A 1 88 ? 2.659 8.230 -10.164 1.00 95.62 88 ALA A C 1
ATOM 726 O O . ALA A 1 88 ? 1.766 8.062 -11.005 1.00 95.62 88 ALA A O 1
ATOM 727 N N . ARG A 1 89 ? 3.336 9.376 -10.065 1.00 94.44 89 ARG A N 1
ATOM 728 C CA . ARG A 1 89 ? 3.198 10.502 -11.006 1.00 94.44 89 ARG A CA 1
ATOM 729 C C . ARG A 1 89 ? 4.511 10.839 -11.692 1.00 94.44 89 ARG A C 1
ATOM 731 O O . ARG A 1 89 ? 4.505 11.575 -12.672 1.00 94.44 89 ARG A O 1
ATOM 738 N N . SER A 1 90 ? 5.609 10.289 -11.193 1.00 94.00 90 SER A N 1
ATOM 739 C CA . SER A 1 90 ? 6.945 10.480 -11.724 1.00 94.00 90 SER A CA 1
ATOM 740 C C . SER A 1 90 ? 7.672 9.151 -11.905 1.00 94.00 90 SER A C 1
ATOM 742 O O . SER A 1 90 ? 7.317 8.123 -11.322 1.00 94.00 90 SER A O 1
ATOM 744 N N . VAL A 1 91 ? 8.740 9.197 -12.697 1.00 93.81 91 VAL A N 1
ATOM 745 C CA . VAL A 1 91 ? 9.676 8.083 -12.869 1.00 93.81 91 VAL A CA 1
ATOM 746 C C . VAL A 1 91 ? 10.315 7.690 -11.531 1.00 93.81 91 VAL A C 1
ATOM 748 O O . VAL A 1 91 ? 10.470 6.504 -11.250 1.00 93.81 91 VAL A O 1
ATOM 751 N N . ALA A 1 92 ? 10.614 8.672 -10.675 1.00 94.19 92 ALA A N 1
ATOM 752 C CA . ALA A 1 92 ? 11.147 8.439 -9.336 1.00 94.19 92 ALA A CA 1
ATOM 753 C C . ALA A 1 92 ? 10.157 7.664 -8.448 1.00 94.19 92 ALA A C 1
ATOM 755 O O . ALA A 1 92 ? 10.562 6.723 -7.769 1.00 94.19 92 ALA A O 1
ATOM 756 N N . ASP A 1 93 ? 8.858 7.983 -8.509 1.00 95.25 93 ASP A N 1
ATOM 757 C CA . ASP A 1 93 ? 7.826 7.247 -7.764 1.00 95.25 93 ASP A CA 1
ATOM 758 C C . ASP A 1 93 ? 7.719 5.790 -8.233 1.00 95.25 93 ASP A C 1
ATOM 760 O O . ASP A 1 93 ? 7.572 4.879 -7.416 1.00 95.25 93 ASP A O 1
ATOM 764 N N . ILE A 1 94 ? 7.795 5.563 -9.550 1.00 96.31 94 ILE A N 1
ATOM 765 C CA . ILE A 1 94 ? 7.777 4.216 -10.139 1.00 96.31 94 ILE A CA 1
ATOM 766 C C . ILE A 1 94 ? 9.006 3.439 -9.671 1.00 96.31 94 ILE A C 1
ATOM 768 O O . ILE A 1 94 ? 8.867 2.332 -9.151 1.00 96.31 94 ILE A O 1
ATOM 772 N N . ALA A 1 95 ? 10.195 4.032 -9.797 1.00 96.06 95 ALA A N 1
ATOM 773 C CA . ALA A 1 95 ? 11.443 3.426 -9.356 1.00 96.06 95 ALA A CA 1
ATOM 774 C C . ALA A 1 95 ? 11.407 3.086 -7.860 1.00 96.06 95 ALA A C 1
ATOM 776 O O . ALA A 1 95 ? 11.740 1.968 -7.482 1.00 96.06 95 ALA A O 1
ATOM 777 N N . ALA A 1 96 ? 10.926 3.993 -7.008 1.00 96.12 96 ALA A N 1
ATOM 778 C CA . ALA A 1 96 ? 10.791 3.748 -5.575 1.00 96.12 96 ALA A CA 1
ATOM 779 C C . ALA A 1 96 ? 9.783 2.627 -5.262 1.00 96.12 96 ALA A C 1
ATOM 781 O O . ALA A 1 96 ? 10.066 1.758 -4.438 1.00 96.12 96 ALA A O 1
ATOM 782 N N . ALA A 1 97 ? 8.629 2.598 -5.937 1.00 96.56 97 ALA A N 1
ATOM 783 C CA . ALA A 1 97 ? 7.618 1.558 -5.740 1.00 96.56 97 ALA A CA 1
ATOM 784 C C . ALA A 1 97 ? 8.131 0.164 -6.140 1.00 96.56 97 ALA A C 1
ATOM 786 O O . ALA A 1 97 ? 7.891 -0.815 -5.433 1.00 96.56 97 ALA A O 1
ATOM 787 N N . VAL A 1 98 ? 8.853 0.078 -7.258 1.00 96.81 98 VAL A N 1
ATOM 788 C CA . VAL A 1 98 ? 9.453 -1.165 -7.755 1.00 96.81 98 VAL A CA 1
ATOM 789 C C . VAL A 1 98 ? 10.643 -1.584 -6.889 1.00 96.81 98 VAL A C 1
ATOM 791 O O . VAL A 1 98 ? 10.716 -2.741 -6.480 1.00 96.81 98 VAL A O 1
ATOM 794 N N . SER A 1 99 ? 11.543 -0.660 -6.552 1.00 96.19 99 SER A N 1
ATOM 795 C CA . SER A 1 99 ? 12.676 -0.890 -5.644 1.00 96.19 99 SER A CA 1
ATOM 796 C C . SER A 1 99 ? 12.200 -1.381 -4.269 1.00 96.19 99 SER A C 1
ATOM 798 O O . SER A 1 99 ? 12.741 -2.328 -3.709 1.00 96.19 99 SER A O 1
ATOM 800 N N . GLY A 1 100 ? 11.096 -0.845 -3.745 1.00 94.25 100 GLY A N 1
ATOM 801 C CA . GLY A 1 100 ? 10.502 -1.307 -2.486 1.00 94.25 100 GLY A CA 1
ATOM 802 C C . GLY A 1 100 ? 9.851 -2.697 -2.540 1.00 94.25 100 GLY A C 1
ATOM 803 O O . GLY A 1 100 ? 9.496 -3.243 -1.495 1.00 94.25 100 GLY A O 1
ATOM 804 N N . SER A 1 101 ? 9.674 -3.276 -3.730 1.00 94.12 101 SER A N 1
ATOM 805 C CA . SER A 1 101 ? 9.092 -4.610 -3.895 1.00 94.12 101 SER A CA 1
ATOM 806 C C . SER A 1 101 ? 10.144 -5.717 -3.783 1.00 94.12 101 SER A C 1
ATOM 808 O O . SER A 1 101 ? 11.335 -5.510 -4.041 1.00 94.12 101 SER A O 1
ATOM 810 N N . VAL A 1 102 ? 9.699 -6.908 -3.380 1.00 89.12 102 VAL A N 1
ATOM 811 C CA . VAL A 1 102 ? 10.554 -8.084 -3.184 1.00 89.12 102 VAL A CA 1
ATOM 812 C C . VAL A 1 102 ? 10.194 -9.165 -4.196 1.00 89.12 102 VAL A C 1
ATOM 814 O O . VAL A 1 102 ? 11.005 -9.508 -5.048 1.00 89.12 102 VAL A O 1
ATOM 817 N N . ASN A 1 103 ? 8.964 -9.681 -4.132 1.00 91.38 103 ASN A N 1
ATOM 818 C CA . ASN A 1 103 ? 8.497 -10.810 -4.951 1.00 91.38 103 ASN A CA 1
ATOM 819 C C . ASN A 1 103 ? 7.198 -10.501 -5.710 1.00 91.38 103 ASN A C 1
ATOM 821 O O . ASN A 1 103 ? 6.692 -11.332 -6.469 1.00 91.38 103 ASN A O 1
ATOM 825 N N . GLU A 1 104 ? 6.639 -9.314 -5.488 1.00 94.62 104 GLU A N 1
ATOM 826 C CA . GLU A 1 104 ? 5.321 -8.906 -5.960 1.00 94.62 104 GLU A CA 1
ATOM 827 C C . GLU A 1 104 ? 5.306 -8.596 -7.459 1.00 94.62 104 GLU A C 1
ATOM 829 O O . GLU A 1 104 ? 4.260 -8.737 -8.093 1.00 94.62 104 GLU A O 1
ATOM 834 N N . LEU A 1 105 ? 6.461 -8.221 -8.027 1.00 93.19 105 LEU A N 1
ATOM 835 C CA . LEU A 1 105 ? 6.613 -7.883 -9.447 1.00 93.19 105 LEU A CA 1
ATOM 836 C C . LEU A 1 105 ? 6.206 -9.032 -10.363 1.00 93.19 105 LEU A C 1
ATOM 838 O O . LEU A 1 105 ? 5.590 -8.800 -11.395 1.00 93.19 105 LEU A O 1
ATOM 842 N N . GLY A 1 106 ? 6.475 -10.271 -9.945 1.00 91.75 106 GLY A N 1
ATOM 843 C CA . GLY A 1 106 ? 6.092 -11.467 -10.693 1.00 91.75 106 GLY A CA 1
ATOM 844 C C . GLY A 1 106 ? 4.583 -11.645 -10.878 1.00 91.75 106 GLY A C 1
ATOM 845 O O . GLY A 1 106 ? 4.183 -12.488 -11.661 1.00 91.75 106 GLY A O 1
ATOM 846 N N . PHE A 1 107 ? 3.758 -10.878 -10.157 1.00 90.88 107 PHE A N 1
ATOM 847 C CA . PHE A 1 107 ? 2.297 -10.935 -10.225 1.00 90.88 107 PHE A CA 1
ATOM 848 C C . PHE A 1 107 ? 1.671 -9.681 -10.862 1.00 90.88 107 PHE A C 1
ATOM 850 O O . PHE A 1 107 ? 0.454 -9.446 -10.715 1.00 90.88 107 PHE A O 1
ATOM 857 N N . LEU A 1 108 ? 2.495 -8.825 -11.474 1.00 91.12 108 LEU A N 1
ATOM 858 C CA . LEU A 1 108 ? 2.025 -7.722 -12.303 1.00 91.12 108 LEU A CA 1
ATOM 859 C C . LEU A 1 108 ? 1.415 -8.271 -13.591 1.00 91.12 108 LEU A C 1
ATOM 861 O O . LEU A 1 108 ? 1.847 -9.289 -14.122 1.00 91.12 108 LEU A O 1
ATOM 865 N N . ASP A 1 109 ? 0.389 -7.593 -14.090 1.00 89.06 109 ASP A N 1
ATOM 866 C CA . ASP A 1 109 ? -0.079 -7.833 -15.448 1.00 89.06 109 ASP A CA 1
ATOM 867 C C . ASP A 1 109 ? 0.966 -7.357 -16.468 1.00 89.06 109 ASP A C 1
ATOM 869 O O . ASP A 1 109 ? 1.720 -6.416 -16.214 1.00 89.06 109 ASP A O 1
ATOM 873 N N . VAL A 1 110 ? 0.998 -8.031 -17.621 1.00 87.44 110 VAL A N 1
ATOM 874 C CA . VAL A 1 110 ? 1.971 -7.779 -18.695 1.00 87.44 110 VAL A CA 1
ATOM 875 C C . VAL A 1 110 ? 1.940 -6.319 -19.145 1.00 87.44 110 VAL A C 1
ATOM 877 O O . VAL A 1 110 ? 2.997 -5.730 -19.334 1.00 87.44 110 VAL A O 1
ATOM 880 N N . ASP A 1 111 ? 0.752 -5.719 -19.253 1.00 89.06 111 ASP A N 1
ATOM 881 C CA . ASP A 1 111 ? 0.604 -4.329 -19.694 1.00 89.06 111 ASP A CA 1
ATOM 882 C C . ASP A 1 111 ? 1.221 -3.349 -18.675 1.00 89.06 111 ASP A C 1
ATOM 884 O O . ASP A 1 111 ? 1.949 -2.430 -19.050 1.00 89.06 111 ASP A O 1
ATOM 888 N N . THR A 1 112 ? 1.008 -3.574 -17.372 1.00 91.69 112 THR A N 1
ATOM 889 C CA . THR A 1 112 ? 1.666 -2.795 -16.311 1.00 91.69 112 THR A CA 1
ATOM 890 C C . THR A 1 112 ? 3.179 -3.013 -16.310 1.00 91.69 112 THR A C 1
ATOM 892 O O . THR A 1 112 ? 3.930 -2.053 -16.146 1.00 91.69 112 THR A O 1
ATOM 895 N N . ALA A 1 113 ? 3.645 -4.249 -16.499 1.00 90.75 113 ALA A N 1
ATOM 896 C CA . ALA A 1 113 ? 5.073 -4.555 -16.554 1.00 90.75 113 ALA A CA 1
ATOM 897 C C . ALA A 1 113 ? 5.766 -3.875 -17.746 1.00 90.75 113 ALA A C 1
ATOM 899 O O . ALA A 1 113 ? 6.831 -3.289 -17.568 1.00 90.75 113 ALA A O 1
ATOM 900 N N . GLU A 1 114 ? 5.145 -3.886 -18.928 1.00 89.31 114 GLU A N 1
ATOM 901 C CA . GLU A 1 114 ? 5.615 -3.153 -20.109 1.00 89.31 114 GLU A CA 1
ATOM 902 C C . GLU A 1 114 ? 5.673 -1.649 -19.862 1.00 89.31 114 GLU A C 1
ATOM 904 O O . GLU A 1 114 ? 6.687 -1.023 -20.157 1.00 89.31 114 GLU A O 1
ATOM 909 N N . ALA A 1 115 ? 4.622 -1.064 -19.281 1.00 91.81 115 ALA A N 1
ATOM 910 C CA . ALA A 1 115 ? 4.598 0.364 -18.974 1.00 91.81 115 ALA A CA 1
ATOM 911 C C . ALA A 1 115 ? 5.711 0.757 -17.986 1.00 91.81 115 ALA A C 1
ATOM 913 O O . ALA A 1 115 ? 6.388 1.771 -18.176 1.00 91.81 115 ALA A O 1
ATOM 914 N N . VAL A 1 116 ? 5.932 -0.059 -16.950 1.00 94.06 116 VAL A N 1
ATOM 915 C CA . VAL A 1 116 ? 7.027 0.134 -15.991 1.00 94.06 116 VAL A CA 1
ATOM 916 C C . VAL A 1 116 ? 8.384 -0.006 -16.683 1.00 94.06 116 VAL A C 1
ATOM 918 O O . VAL A 1 116 ? 9.230 0.865 -16.503 1.00 94.06 116 VAL A O 1
ATOM 921 N N . LEU A 1 117 ? 8.594 -1.040 -17.504 1.00 90.81 117 LEU A N 1
ATOM 922 C CA . LEU A 1 117 ? 9.855 -1.246 -18.226 1.00 90.81 117 LEU A CA 1
ATOM 923 C C . LEU A 1 117 ? 10.144 -0.131 -19.223 1.00 90.81 117 LEU A C 1
ATOM 925 O O . LEU A 1 117 ? 11.256 0.378 -19.230 1.00 90.81 117 LEU A O 1
ATOM 929 N N . GLY A 1 118 ? 9.156 0.290 -20.011 1.00 91.00 118 GLY A N 1
ATOM 930 C CA . GLY A 1 118 ? 9.311 1.401 -20.947 1.00 91.00 118 GLY A CA 1
ATOM 931 C C . GLY A 1 118 ? 9.663 2.701 -20.228 1.00 91.00 118 GLY A C 1
ATOM 932 O O . GLY A 1 118 ? 10.512 3.454 -20.692 1.00 91.00 118 GLY A O 1
ATOM 933 N N . THR A 1 119 ? 9.084 2.927 -19.046 1.00 92.56 119 THR A N 1
ATOM 934 C CA . THR A 1 119 ? 9.426 4.094 -18.224 1.00 92.56 119 THR A CA 1
ATOM 935 C C . THR A 1 119 ? 10.838 3.996 -17.643 1.00 92.56 119 THR A C 1
ATOM 937 O O . THR A 1 119 ? 11.545 4.997 -17.589 1.00 92.56 119 THR A O 1
ATOM 940 N N . LEU A 1 120 ? 11.249 2.797 -17.219 1.00 92.38 120 LEU A N 1
ATOM 941 C CA . LEU A 1 120 ? 12.560 2.539 -16.625 1.00 92.38 120 LEU A CA 1
ATOM 942 C C . LEU A 1 120 ? 13.673 2.292 -17.660 1.00 92.38 120 LEU A C 1
ATOM 944 O O . LEU A 1 120 ? 14.822 2.141 -17.264 1.00 92.38 120 LEU A O 1
ATOM 948 N N . ALA A 1 121 ? 13.383 2.222 -18.960 1.00 89.31 121 ALA A N 1
ATOM 949 C CA . ALA A 1 121 ? 14.391 1.966 -19.996 1.00 89.31 121 ALA A CA 1
ATOM 950 C C . ALA A 1 121 ? 15.310 3.174 -20.243 1.00 89.31 121 ALA A C 1
ATOM 952 O O . ALA A 1 121 ? 16.443 3.025 -20.690 1.00 89.31 121 ALA A O 1
ATOM 953 N N . HIS A 1 122 ? 14.843 4.381 -19.932 1.00 87.69 122 HIS A N 1
ATOM 954 C CA . HIS A 1 122 ? 15.626 5.603 -20.095 1.00 87.69 122 HIS A CA 1
ATOM 955 C C . HIS A 1 122 ? 16.686 5.747 -18.987 1.00 87.69 122 HIS A C 1
ATOM 957 O O . HIS A 1 122 ? 16.608 5.061 -17.973 1.00 87.69 122 HIS A O 1
ATOM 963 N N . PRO A 1 123 ? 17.715 6.590 -19.128 1.00 85.94 123 PRO A N 1
ATOM 964 C CA . PRO A 1 123 ? 18.568 6.928 -17.992 1.00 85.94 123 PRO A CA 1
ATOM 965 C C . PRO A 1 123 ? 17.781 7.735 -16.939 1.00 85.94 123 PRO A C 1
ATOM 967 O O . PRO A 1 123 ? 16.806 8.410 -17.289 1.00 85.94 123 PRO A O 1
ATOM 970 N N . PRO A 1 124 ? 18.184 7.694 -15.653 1.00 87.81 124 PRO A N 1
ATOM 971 C CA . PRO A 1 124 ? 17.612 8.582 -14.647 1.00 87.81 124 PRO A CA 1
ATOM 972 C C . PRO A 1 124 ? 17.864 10.058 -15.025 1.00 87.81 124 PRO A C 1
ATOM 974 O O . PRO A 1 124 ? 1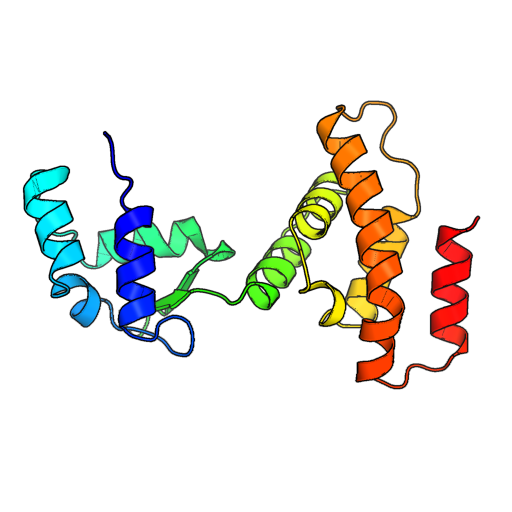8.831 10.341 -15.738 1.00 87.81 124 PRO A O 1
ATOM 977 N N . PRO A 1 125 ? 17.031 11.004 -14.550 1.00 87.56 125 PRO A N 1
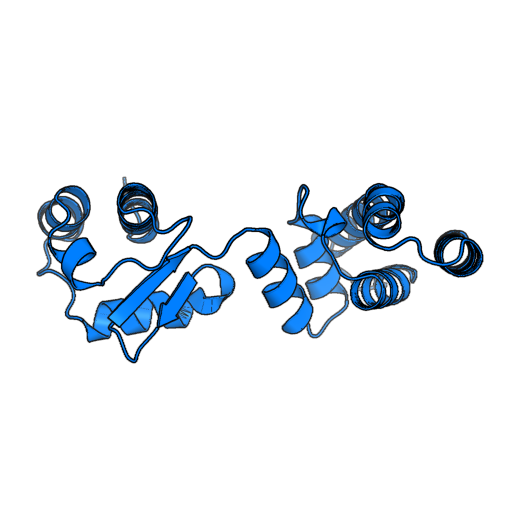ATOM 978 C CA . PRO A 1 125 ? 17.247 12.434 -14.778 1.00 87.56 125 PRO A CA 1
ATOM 979 C C . PRO A 1 125 ? 18.656 12.878 -14.355 1.00 87.56 125 PRO A C 1
ATOM 981 O O . PRO A 1 125 ? 19.165 12.414 -13.335 1.00 87.56 125 PRO A O 1
ATOM 984 N N . GLU A 1 126 ? 19.287 13.779 -15.113 1.00 89.00 126 GLU A N 1
ATOM 985 C CA . GLU A 1 126 ? 20.659 14.247 -14.829 1.00 89.00 126 GLU A CA 1
ATOM 986 C C . GLU A 1 126 ? 20.779 14.967 -13.475 1.00 89.00 126 GLU A C 1
ATOM 988 O O . GLU A 1 126 ? 21.841 14.965 -12.856 1.00 89.00 126 GLU A O 1
ATOM 993 N N . ASP A 1 127 ? 19.684 15.562 -13.005 1.00 91.88 127 ASP A N 1
ATOM 994 C CA . ASP A 1 127 ? 19.554 16.261 -11.728 1.00 91.88 127 ASP A CA 1
ATOM 995 C C . ASP A 1 127 ? 19.015 15.371 -10.594 1.00 91.88 127 ASP A C 1
ATOM 997 O O . ASP A 1 127 ? 18.733 15.862 -9.499 1.00 91.88 127 ASP A O 1
ATOM 1001 N N . ALA A 1 128 ? 18.877 14.062 -10.831 1.00 91.50 128 ALA A N 1
ATOM 1002 C CA . ALA A 1 128 ? 18.387 13.128 -9.830 1.00 91.50 128 ALA A CA 1
ATOM 1003 C C . ALA A 1 128 ? 19.349 13.011 -8.639 1.00 91.50 128 ALA A C 1
ATOM 1005 O O . ALA A 1 128 ? 20.569 12.899 -8.785 1.00 91.50 128 ALA A O 1
ATOM 1006 N N . ASP A 1 129 ? 18.786 12.965 -7.433 1.00 94.31 129 ASP A N 1
ATOM 1007 C CA . ASP A 1 129 ? 19.561 12.676 -6.235 1.00 94.31 129 ASP A CA 1
ATOM 1008 C C . ASP A 1 129 ? 20.053 11.212 -6.214 1.00 94.31 129 ASP A C 1
ATOM 1010 O O . ASP A 1 129 ? 19.537 10.327 -6.903 1.00 94.31 129 ASP A O 1
ATOM 1014 N N . VAL A 1 130 ? 21.047 10.940 -5.366 1.00 94.00 130 VAL A N 1
ATOM 1015 C CA . VAL A 1 130 ? 21.683 9.617 -5.253 1.00 94.00 130 VAL A CA 1
ATOM 1016 C C . VAL A 1 130 ? 20.679 8.509 -4.904 1.00 94.00 130 VAL A C 1
ATOM 1018 O O . VAL A 1 130 ? 20.798 7.400 -5.421 1.00 94.00 130 VAL A O 1
ATOM 1021 N N . SER A 1 131 ? 19.681 8.783 -4.058 1.00 93.56 131 SER A N 1
ATOM 1022 C CA . SER A 1 131 ? 18.654 7.801 -3.682 1.00 93.56 131 SER A CA 1
ATOM 1023 C C . SER A 1 131 ? 17.770 7.453 -4.876 1.00 93.56 131 SER A C 1
ATOM 1025 O O . SER A 1 131 ? 17.492 6.278 -5.124 1.00 93.56 131 SER A O 1
ATOM 1027 N N . THR A 1 132 ? 17.383 8.458 -5.663 1.00 93.44 132 THR A N 1
ATOM 1028 C CA . THR A 1 132 ? 16.620 8.264 -6.899 1.00 93.44 132 THR A CA 1
ATOM 1029 C C . THR A 1 132 ? 17.391 7.391 -7.888 1.00 93.44 132 THR A C 1
ATOM 1031 O O . THR A 1 132 ? 16.830 6.419 -8.392 1.00 93.44 132 THR A O 1
ATOM 1034 N N . VAL A 1 133 ? 18.684 7.653 -8.100 1.00 94.50 133 VAL A N 1
ATOM 1035 C CA . VAL A 1 133 ? 19.536 6.834 -8.983 1.00 94.50 133 VAL A CA 1
ATOM 1036 C C . VAL A 1 133 ? 19.649 5.388 -8.482 1.00 94.50 133 VAL A C 1
ATOM 1038 O O . VAL A 1 133 ? 19.503 4.453 -9.269 1.00 94.50 133 VAL A O 1
ATOM 1041 N N . ILE A 1 134 ? 19.850 5.178 -7.175 1.00 94.56 134 ILE A N 1
ATOM 1042 C CA . ILE A 1 134 ? 19.922 3.832 -6.580 1.00 94.56 134 ILE A CA 1
ATOM 1043 C C . ILE A 1 134 ? 18.606 3.074 -6.782 1.00 94.56 134 ILE A C 1
ATOM 1045 O O . ILE A 1 134 ? 18.619 1.934 -7.251 1.00 94.56 134 ILE A O 1
ATOM 1049 N N . ASN A 1 135 ? 17.473 3.707 -6.463 1.00 95.00 135 ASN A N 1
ATOM 1050 C CA . ASN A 1 135 ? 16.153 3.106 -6.651 1.00 95.00 135 ASN A CA 1
ATOM 1051 C C . ASN A 1 135 ? 15.892 2.776 -8.117 1.00 95.00 135 ASN A C 1
ATOM 1053 O O . ASN A 1 135 ? 15.300 1.744 -8.411 1.00 95.00 135 ASN A O 1
ATOM 1057 N N . TYR A 1 136 ? 16.356 3.625 -9.032 1.00 94.62 136 TYR A N 1
ATOM 1058 C CA . TYR A 1 136 ? 16.223 3.412 -10.464 1.00 94.62 136 TYR A CA 1
ATOM 1059 C C . TYR A 1 136 ? 16.941 2.145 -10.932 1.00 94.62 136 TYR A C 1
ATOM 1061 O O . TYR A 1 136 ? 16.334 1.277 -11.562 1.00 94.62 136 TYR A O 1
ATOM 1069 N N . MET A 1 137 ? 18.218 2.003 -10.569 1.00 92.88 137 MET A N 1
ATOM 1070 C CA . MET A 1 137 ? 19.029 0.844 -10.948 1.00 92.88 137 MET A CA 1
ATOM 1071 C C . MET A 1 137 ? 18.506 -0.454 -10.319 1.00 92.88 137 MET A C 1
ATOM 1073 O O . MET A 1 137 ? 18.449 -1.490 -10.988 1.00 92.88 137 MET A O 1
ATOM 1077 N N . ASP A 1 138 ? 18.102 -0.412 -9.044 1.00 95.69 138 ASP A N 1
ATOM 1078 C CA . ASP A 1 138 ? 17.494 -1.567 -8.376 1.00 95.69 138 ASP A CA 1
ATOM 1079 C C . ASP A 1 138 ? 16.161 -1.949 -9.032 1.00 95.69 138 ASP A C 1
ATOM 1081 O O . ASP A 1 138 ? 15.926 -3.124 -9.323 1.00 95.69 138 ASP A O 1
ATOM 1085 N N . ALA A 1 139 ? 15.325 -0.959 -9.357 1.00 95.75 139 ALA A N 1
ATOM 1086 C CA . ALA A 1 139 ? 14.056 -1.169 -10.035 1.00 95.75 139 ALA A CA 1
ATOM 1087 C C . ALA A 1 139 ? 14.234 -1.829 -11.408 1.00 95.75 139 ALA A C 1
ATOM 1089 O O . ALA A 1 139 ? 13.602 -2.853 -11.668 1.00 95.75 139 ALA A O 1
ATOM 1090 N N . GLN A 1 140 ? 15.128 -1.311 -12.259 1.00 93.06 140 GLN A N 1
ATOM 1091 C CA . GLN A 1 140 ? 15.442 -1.914 -13.562 1.00 93.06 140 GLN A CA 1
ATOM 1092 C C . GLN A 1 140 ? 15.830 -3.391 -13.410 1.00 93.06 140 GLN A C 1
ATOM 1094 O O . GLN A 1 140 ? 15.239 -4.272 -14.041 1.00 93.06 140 GLN A O 1
ATOM 1099 N N . LYS A 1 141 ? 16.784 -3.678 -12.514 1.00 93.38 141 LYS A N 1
ATOM 1100 C CA . LYS A 1 141 ? 17.254 -5.042 -12.248 1.00 93.38 141 LYS A CA 1
ATOM 1101 C C . LYS A 1 141 ? 16.118 -5.954 -11.782 1.00 93.38 141 LYS A C 1
ATOM 1103 O O . LYS A 1 141 ? 16.003 -7.088 -12.257 1.00 93.38 141 LYS A O 1
ATOM 1108 N N . LYS A 1 142 ? 15.287 -5.483 -10.852 1.00 95.56 142 LYS A N 1
ATOM 1109 C CA . LYS A 1 142 ? 14.180 -6.262 -10.290 1.00 95.56 142 LYS A CA 1
ATOM 1110 C C . LYS A 1 142 ? 13.109 -6.575 -11.322 1.00 95.56 142 LYS A C 1
ATOM 1112 O O . LYS A 1 142 ? 12.671 -7.722 -11.386 1.00 95.56 142 LYS A O 1
ATOM 1117 N N . VAL A 1 143 ? 12.721 -5.609 -12.154 1.00 92.88 143 VAL A N 1
ATOM 1118 C CA . VAL A 1 143 ? 11.693 -5.851 -13.176 1.00 92.88 143 VAL A CA 1
ATOM 1119 C C . VAL A 1 143 ? 12.206 -6.834 -14.218 1.00 92.88 143 VAL A C 1
ATOM 1121 O O . VAL A 1 143 ? 11.514 -7.808 -14.492 1.00 92.88 143 VAL A O 1
ATOM 1124 N N . LEU A 1 144 ? 13.442 -6.669 -14.703 1.00 90.69 144 LEU A N 1
ATOM 1125 C CA . LEU A 1 144 ? 14.075 -7.624 -15.623 1.00 90.69 144 LEU A CA 1
ATOM 1126 C C . LEU A 1 144 ? 14.142 -9.043 -15.047 1.00 90.69 144 LEU A C 1
ATOM 1128 O O . LEU A 1 144 ? 13.871 -10.014 -15.749 1.00 90.69 144 LEU A O 1
ATOM 1132 N N . THR A 1 145 ? 14.460 -9.167 -13.757 1.00 93.12 145 THR A N 1
ATOM 1133 C CA . THR A 1 145 ? 14.499 -10.467 -13.066 1.00 93.12 145 THR A CA 1
ATOM 1134 C C . THR A 1 145 ? 13.099 -11.074 -12.912 1.00 93.12 145 THR A C 1
ATOM 1136 O O . THR A 1 145 ? 12.957 -12.294 -12.873 1.00 93.12 145 THR A O 1
ATOM 1139 N N . ALA A 1 146 ? 12.055 -10.244 -12.845 1.00 92.88 146 ALA A N 1
ATOM 1140 C CA . ALA A 1 146 ? 10.669 -10.685 -12.733 1.00 92.88 146 ALA A CA 1
ATOM 1141 C C . ALA A 1 146 ? 10.024 -11.062 -14.081 1.00 92.88 146 ALA A C 1
ATOM 1143 O O . ALA A 1 146 ? 9.025 -11.782 -14.065 1.00 92.88 146 ALA A O 1
ATOM 1144 N N . VAL A 1 147 ? 10.577 -10.629 -15.226 1.00 89.62 147 VAL A N 1
ATOM 1145 C CA . VAL A 1 147 ? 10.008 -10.872 -16.572 1.00 89.62 147 VAL A CA 1
ATOM 1146 C C . VAL A 1 147 ? 9.655 -12.343 -16.824 1.00 89.62 147 VAL A C 1
ATOM 1148 O O . VAL A 1 147 ? 8.520 -12.580 -17.242 1.00 89.62 147 VAL A O 1
ATOM 1151 N N . PRO A 1 148 ? 10.522 -13.342 -16.547 1.00 88.94 148 PRO A N 1
ATOM 1152 C CA . PRO A 1 148 ? 10.179 -14.744 -16.790 1.00 88.94 148 PRO A CA 1
ATOM 1153 C C . PRO A 1 148 ? 8.894 -15.159 -16.068 1.00 88.94 148 PRO A C 1
ATOM 1155 O O . PRO A 1 148 ? 7.971 -15.673 -16.692 1.00 88.94 148 PRO A O 1
ATOM 1158 N N . LYS A 1 149 ? 8.782 -14.814 -14.781 1.00 89.56 149 LYS A N 1
ATOM 1159 C CA . LYS A 1 149 ? 7.610 -15.127 -13.957 1.00 89.56 149 LYS A CA 1
ATOM 1160 C C . LYS A 1 149 ? 6.344 -14.401 -14.431 1.00 89.56 149 LYS A C 1
ATOM 1162 O O . LYS A 1 149 ? 5.271 -14.992 -14.435 1.00 89.56 149 LYS A O 1
ATOM 1167 N N . ILE A 1 150 ? 6.472 -13.146 -14.873 1.00 87.81 150 ILE A N 1
ATOM 1168 C CA . ILE A 1 150 ? 5.357 -12.374 -15.456 1.00 87.81 150 ILE A CA 1
ATOM 1169 C C . ILE A 1 150 ? 4.841 -13.054 -16.735 1.00 87.81 150 ILE A C 1
ATOM 1171 O O . ILE A 1 150 ? 3.641 -13.041 -17.011 1.00 87.81 150 ILE A O 1
ATOM 1175 N N . CYS A 1 151 ? 5.739 -13.666 -17.511 1.00 82.88 151 CYS A N 1
ATOM 1176 C CA . CYS A 1 151 ? 5.395 -14.350 -18.753 1.00 82.88 151 CYS A CA 1
ATOM 1177 C C . CYS A 1 151 ? 4.825 -15.757 -18.516 1.00 82.88 151 CYS A C 1
ATOM 1179 O O . CYS A 1 151 ? 3.900 -16.165 -19.214 1.00 82.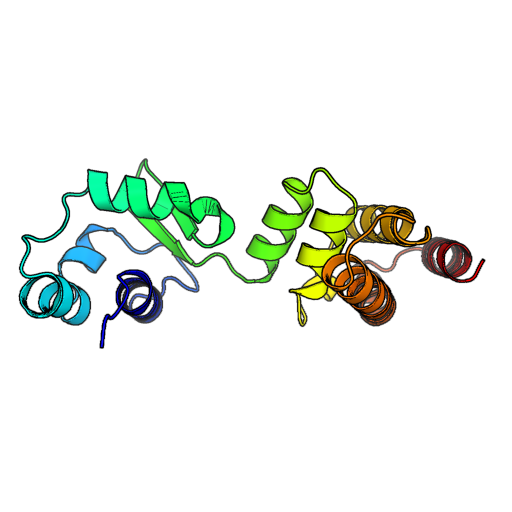88 151 CYS A O 1
ATOM 1181 N N . GLU A 1 152 ? 5.313 -16.488 -17.514 1.00 83.75 152 GLU A N 1
ATOM 1182 C CA . GLU A 1 152 ? 4.815 -17.827 -17.168 1.00 83.75 152 GLU A CA 1
ATOM 1183 C C . GLU A 1 152 ? 3.314 -17.843 -16.835 1.00 83.75 152 GLU A C 1
ATOM 1185 O O . GLU A 1 152 ? 2.615 -18.787 -17.195 1.00 83.75 152 GLU A O 1
ATOM 1190 N N . GLU A 1 153 ? 2.784 -16.790 -16.201 1.00 71.12 153 GLU A N 1
ATOM 1191 C CA . GLU A 1 153 ? 1.369 -16.745 -15.805 1.00 71.12 153 GLU A CA 1
ATOM 1192 C C . GLU A 1 153 ? 0.386 -16.548 -16.981 1.00 71.12 153 GLU A C 1
ATOM 1194 O O . GLU A 1 153 ? -0.822 -16.710 -16.779 1.00 71.12 153 GLU A O 1
ATOM 1199 N N . ARG A 1 154 ? 0.839 -16.182 -18.196 1.00 63.12 154 ARG A N 1
ATOM 1200 C CA . ARG A 1 154 ? -0.078 -15.783 -19.290 1.00 63.12 154 ARG A CA 1
ATOM 1201 C C . ARG A 1 154 ? 0.213 -16.296 -20.703 1.00 63.12 154 ARG A C 1
ATOM 1203 O O . ARG A 1 154 ? -0.506 -15.880 -21.606 1.00 63.12 154 ARG A O 1
ATOM 1210 N N . ASP A 1 155 ? 1.190 -17.181 -20.901 1.00 64.94 155 ASP A N 1
ATOM 1211 C CA . ASP A 1 155 ? 1.649 -17.620 -22.238 1.00 64.94 155 ASP A CA 1
ATOM 1212 C C . ASP A 1 155 ? 1.663 -16.462 -23.268 1.00 64.94 155 ASP A C 1
ATOM 1214 O O . ASP A 1 155 ? 0.997 -16.514 -24.309 1.00 64.94 155 ASP A O 1
ATOM 1218 N N . PRO A 1 156 ? 2.318 -15.324 -22.952 1.00 66.06 156 PRO A N 1
ATOM 1219 C CA . PRO A 1 156 ? 2.401 -14.225 -23.890 1.00 66.06 156 PRO A CA 1
ATOM 1220 C C . PRO A 1 156 ? 3.182 -14.700 -25.120 1.00 66.06 156 PRO A C 1
ATOM 1222 O O . PRO A 1 156 ? 4.154 -15.449 -24.990 1.00 66.06 156 PRO A O 1
ATOM 1225 N N . PRO A 1 157 ? 2.816 -14.244 -26.329 1.00 70.75 157 PRO A N 1
ATOM 1226 C CA . PRO A 1 157 ? 3.557 -14.612 -27.523 1.00 70.75 157 PRO A CA 1
ATOM 1227 C C . PRO A 1 157 ? 5.029 -14.228 -27.339 1.00 70.75 157 PRO A C 1
ATOM 1229 O O . PRO A 1 157 ? 5.324 -13.072 -27.044 1.00 70.75 157 PRO A O 1
ATOM 1232 N N . LEU A 1 158 ? 5.946 -15.184 -27.542 1.00 65.94 158 LEU A N 1
ATOM 1233 C CA . LEU A 1 158 ? 7.404 -15.039 -27.364 1.00 65.94 158 LEU A CA 1
ATOM 1234 C C . LEU A 1 158 ? 7.960 -13.732 -27.953 1.00 65.94 158 LEU A C 1
ATOM 1236 O O . LEU A 1 158 ? 8.861 -13.119 -27.390 1.00 65.94 158 LEU A O 1
ATOM 1240 N N . ARG A 1 159 ? 7.380 -13.273 -29.066 1.00 72.62 159 ARG A N 1
ATOM 1241 C CA . ARG A 1 159 ? 7.706 -11.995 -29.705 1.00 72.62 159 ARG A CA 1
ATOM 1242 C C . ARG A 1 159 ? 7.573 -10.799 -28.758 1.00 72.62 159 ARG A C 1
ATOM 1244 O O . ARG A 1 159 ? 8.480 -9.985 -28.705 1.00 72.62 159 ARG A O 1
ATOM 1251 N N . ARG A 1 160 ? 6.497 -10.733 -27.972 1.00 71.56 160 ARG A N 1
ATOM 1252 C CA . ARG A 1 160 ? 6.252 -9.650 -27.011 1.00 71.56 160 ARG A CA 1
ATOM 1253 C C . ARG A 1 160 ? 7.304 -9.644 -25.902 1.00 71.56 160 ARG A C 1
ATOM 1255 O O . ARG A 1 160 ? 7.799 -8.592 -25.530 1.00 71.56 160 ARG A O 1
ATOM 1262 N N . VAL A 1 161 ? 7.726 -10.826 -25.449 1.00 68.44 161 VAL A N 1
ATOM 1263 C CA . VAL A 1 161 ? 8.825 -10.967 -24.479 1.00 68.44 161 VAL A CA 1
ATOM 1264 C C . VAL A 1 161 ? 10.145 -10.462 -25.069 1.00 68.44 161 VAL A C 1
ATOM 1266 O O . VAL A 1 161 ? 10.870 -9.719 -24.415 1.00 68.44 161 VAL A O 1
ATOM 1269 N N . LEU A 1 162 ? 10.450 -10.819 -26.318 1.00 75.88 162 LEU A N 1
ATOM 1270 C CA . LEU A 1 162 ? 11.670 -10.376 -27.001 1.00 75.88 162 LEU A CA 1
ATOM 1271 C C . LEU A 1 162 ? 11.688 -8.863 -27.262 1.00 75.88 162 LEU A C 1
ATOM 1273 O O . LEU A 1 162 ? 12.731 -8.239 -27.074 1.00 75.88 162 LEU A O 1
ATOM 1277 N N . ASP A 1 163 ? 10.550 -8.270 -27.630 1.00 77.88 163 ASP A N 1
ATOM 1278 C CA . ASP A 1 163 ? 10.415 -6.821 -27.829 1.00 77.88 163 ASP A CA 1
ATOM 1279 C C . ASP A 1 163 ? 10.671 -6.054 -26.512 1.00 77.88 163 ASP A C 1
ATOM 1281 O O . ASP A 1 163 ? 11.353 -5.023 -26.496 1.00 77.88 163 ASP A O 1
ATOM 1285 N N . ILE A 1 164 ? 10.214 -6.607 -25.382 1.00 69.62 164 ILE A N 1
ATOM 1286 C CA . ILE A 1 164 ? 10.495 -6.074 -24.042 1.00 69.62 164 ILE A CA 1
ATOM 1287 C C . ILE A 1 164 ? 12.000 -6.103 -23.739 1.00 69.62 164 ILE A C 1
ATOM 1289 O O . ILE A 1 164 ? 12.558 -5.093 -23.312 1.00 69.62 164 ILE A O 1
ATOM 1293 N N . TYR A 1 165 ? 12.680 -7.228 -23.987 1.00 72.50 165 TYR A N 1
ATOM 1294 C CA . TYR A 1 165 ? 14.128 -7.338 -23.758 1.00 72.50 165 TYR A CA 1
ATOM 1295 C C . TYR A 1 165 ? 14.939 -6.391 -24.651 1.00 72.50 165 TYR A C 1
ATOM 1297 O O . TYR A 1 165 ? 15.910 -5.795 -24.183 1.00 72.50 165 TYR A O 1
ATOM 1305 N N . ALA A 1 166 ? 14.542 -6.229 -25.916 1.00 77.56 166 ALA A N 1
ATOM 1306 C CA . ALA A 1 166 ? 15.214 -5.331 -26.851 1.00 77.56 166 ALA A CA 1
ATOM 1307 C C . ALA A 1 166 ? 15.152 -3.863 -26.399 1.00 77.56 166 ALA A C 1
ATOM 1309 O O . ALA A 1 166 ? 16.123 -3.134 -26.564 1.00 77.56 166 ALA A O 1
ATOM 1310 N N . THR A 1 167 ? 14.048 -3.451 -25.771 1.00 72.56 167 THR A N 1
ATOM 1311 C CA . THR A 1 167 ? 13.847 -2.071 -25.297 1.00 72.56 167 THR A CA 1
ATOM 1312 C C . THR A 1 167 ? 14.791 -1.687 -24.151 1.00 72.56 167 THR A C 1
ATOM 1314 O O . THR A 1 167 ? 15.095 -0.514 -23.984 1.00 72.56 167 THR A O 1
ATOM 1317 N N . VAL A 1 168 ? 15.270 -2.656 -23.364 1.00 66.38 168 VAL A N 1
ATOM 1318 C CA . VAL A 1 168 ? 16.112 -2.392 -22.180 1.00 66.38 168 VAL A CA 1
ATOM 1319 C C . VAL A 1 168 ? 17.612 -2.541 -22.471 1.00 66.38 168 VAL A C 1
ATOM 1321 O O . VAL A 1 168 ? 18.444 -2.049 -21.715 1.00 66.38 168 VAL A O 1
ATOM 1324 N N . MET A 1 169 ? 17.972 -3.239 -23.550 1.00 62.66 169 MET A N 1
ATOM 1325 C CA . MET A 1 169 ? 19.365 -3.531 -23.920 1.00 62.66 169 MET A CA 1
ATOM 1326 C C . MET A 1 169 ? 19.957 -2.551 -24.950 1.00 62.66 169 MET A C 1
ATOM 1328 O O . MET A 1 169 ? 21.116 -2.718 -25.334 1.00 62.66 169 MET A O 1
ATOM 1332 N N . CYS A 1 170 ? 19.180 -1.574 -25.424 1.00 54.69 170 CYS A N 1
ATOM 1333 C CA . CYS A 1 170 ? 19.601 -0.527 -26.361 1.00 54.69 170 CYS A CA 1
ATOM 1334 C C . CYS A 1 170 ? 19.663 0.830 -25.661 1.00 54.69 170 CYS A C 1
ATOM 1336 O O . CYS A 1 170 ? 20.602 1.590 -25.985 1.00 54.69 170 CYS A O 1
#

Sequence (170 aa):
MYMAVEEVLEPAVLSLGGDRDYVSLAALTVDTNVCLYFQNVLKKAMWAPEDFQTFFESRSHEWDYDPQHARVRKRSRREQLKSSLKRARSVADIAAAVSGSVNELGFLDVDTAEAVLGTLAHPPPEDADVSTVINYMDAQKKVLTAVPKICEERDPPLRRVLDIYATVMC

Foldseek 3Di:
DQDDLCNQQVVQCVVQVLQPDWDAVVSVQPDPSNVCCCCPRVVHPRDDLVRVVVVQVVVVLQKDADPVRRIIHGDDLLSSLVVQLVPDPDLLSLLQSQLPDDQNLLVDAPVSLLVSLLSLLDQDDPPDDPVSNVSSVSSNVSSVVSLVSNCVVPVDPVVSSVVSVVSNVD

Radius of gyration: 20.17 Å; chains: 1; bounding box: 42×34×59 Å

pLDDT: mean 91.17, std 9.0, range [54.69, 98.25]

Secondary structure (DSSP, 8-state):
----THHHHHHHHHHTTTTTS-EEHHHHHT-HHHHHIIIIII-SPPPPHHHHHHHHHTTTTTEEEETTTTEEEEPPHHHHHHHHHHH--SHHHHHHHHHT-SSGGGGS-HHHHHHHHHHHTSPPPTT--HHHHHHHHHHHHHHHHHHHHHHHTT---HHHHHHHHHHH--

Organism: Noctiluca scintillans (NCBI:txid2966)